Protein AF-A0A256FCZ7-F1 (afdb_monomer_lite)

Foldseek 3Di:
DLVVVVVVFQPPPDDPCLVVDPAQLSQLLCCLQVVDPQDFDPVCCVQQVLLVVPADDDPDAWTWHQLQQAPQWDDDPPDDIDGPPRDIHTGHSLLSQLLNLLCCQQPVVDDPVSLCVSDDDPCSLNSNSSNLSSVSSSLRSVCVVVVDDSPCSCVSSVVSSVVSSVD

InterPro domains:
  IPR011009 Protein kinase-like domain superfamily [SSF56112] (5-86)

Radius of gyration: 15.52 Å; chains: 1; bounding box: 35×34×40 Å

Sequence (167 aa):
MADAFHVALRNVERPAFMARRSDPWAVADRMAWGEEEAIYADELAPLVAPLIERLMPVEADGQVIHGDFGGNVLFEDGLPPAVIDFSPDWRPAAFAKAVVVVDALAWHEADESLIDYVGSDENSGQLLLRAELRRLLELDQHQRQSGRGFSDQLKPHERVVAHLVSR

Structure (mmCIF, N/CA/C/O backbone):
data_AF-A0A256FCZ7-F1
#
_entry.id   AF-A0A256FCZ7-F1
#
loop_
_atom_site.group_PDB
_atom_site.id
_atom_site.type_symbol
_atom_site.label_atom_id
_atom_site.label_alt_id
_atom_site.label_comp_id
_atom_site.label_asym_id
_atom_site.label_entity_id
_atom_site.label_seq_id
_atom_site.pdbx_PDB_ins_code
_atom_site.Cartn_x
_atom_site.Cartn_y
_atom_site.Cartn_z
_atom_site.occupancy
_atom_site.B_iso_or_equiv
_atom_site.auth_seq_id
_atom_site.auth_comp_id
_atom_site.auth_asym_id
_atom_site.auth_atom_id
_atom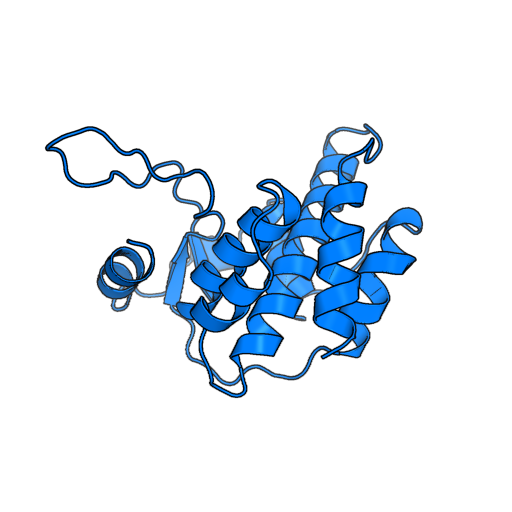_site.pdbx_PDB_model_num
ATOM 1 N N . MET A 1 1 ? -5.733 7.194 13.924 1.00 85.94 1 MET A N 1
ATOM 2 C CA . MET A 1 1 ? -6.992 6.857 13.219 1.00 85.94 1 MET A CA 1
ATOM 3 C C . MET A 1 1 ? -6.886 5.521 12.495 1.00 85.94 1 MET A C 1
ATOM 5 O O . MET A 1 1 ? -7.689 4.650 12.800 1.00 85.94 1 MET A O 1
ATOM 9 N N . ALA A 1 2 ? -5.890 5.328 11.617 1.00 90.31 2 ALA A N 1
ATOM 10 C CA . ALA A 1 2 ? -5.680 4.063 10.901 1.00 90.31 2 ALA A CA 1
ATOM 11 C C . ALA A 1 2 ? -5.720 2.832 11.824 1.00 90.31 2 ALA A C 1
ATOM 13 O O . ALA A 1 2 ? -6.506 1.926 11.576 1.00 90.31 2 ALA A O 1
ATOM 14 N N . ASP A 1 3 ? -4.977 2.832 12.935 1.00 92.25 3 ASP A N 1
ATOM 15 C CA . ASP A 1 3 ? -4.998 1.700 13.876 1.00 92.25 3 ASP A CA 1
ATOM 16 C C . ASP A 1 3 ? -6.395 1.424 14.443 1.00 92.25 3 ASP A C 1
ATOM 18 O O . ASP A 1 3 ? -6.855 0.289 14.426 1.00 92.25 3 ASP A O 1
ATOM 22 N N . ALA A 1 4 ? -7.106 2.459 14.901 1.00 94.38 4 ALA A N 1
ATOM 23 C CA . ALA A 1 4 ? -8.440 2.303 15.479 1.00 94.38 4 ALA A CA 1
ATOM 24 C C . ALA A 1 4 ? -9.448 1.734 14.467 1.00 94.38 4 ALA A C 1
ATOM 26 O O . ALA A 1 4 ? -10.247 0.866 14.820 1.00 94.38 4 ALA A O 1
ATOM 27 N N . PHE A 1 5 ? -9.383 2.187 13.211 1.00 95.69 5 PHE A N 1
ATOM 28 C CA . PHE A 1 5 ? -10.229 1.686 12.130 1.00 95.69 5 PHE A CA 1
ATOM 29 C C . PHE A 1 5 ? -9.969 0.196 11.857 1.00 95.69 5 PHE A C 1
ATOM 31 O O . PHE A 1 5 ? -10.899 -0.607 11.872 1.00 95.69 5 PHE A O 1
ATOM 38 N N . HIS A 1 6 ? -8.705 -0.203 11.704 1.00 95.81 6 HIS A N 1
ATOM 39 C CA . HIS A 1 6 ? -8.340 -1.598 11.433 1.00 95.81 6 HIS A CA 1
ATOM 40 C C . HIS A 1 6 ? -8.599 -2.520 12.633 1.00 95.81 6 HIS A C 1
ATOM 42 O O . HIS A 1 6 ? -9.133 -3.615 12.482 1.00 95.81 6 HIS A O 1
ATOM 48 N N . VAL A 1 7 ? -8.372 -2.046 13.861 1.00 96.75 7 VAL A N 1
ATOM 49 C CA . VAL A 1 7 ? -8.753 -2.771 15.084 1.00 96.75 7 VAL A CA 1
ATOM 50 C C . VAL A 1 7 ? -10.255 -3.068 15.125 1.00 96.75 7 VAL A C 1
ATOM 52 O O . VAL A 1 7 ? -10.637 -4.127 15.631 1.00 96.75 7 VAL A O 1
ATOM 55 N N . ALA A 1 8 ? -11.105 -2.179 14.601 1.00 96.56 8 ALA A N 1
ATOM 56 C CA . ALA A 1 8 ? -12.546 -2.410 14.510 1.00 96.56 8 ALA A CA 1
ATOM 57 C C . ALA A 1 8 ? -12.916 -3.460 13.442 1.00 96.56 8 ALA A C 1
ATOM 59 O O . ALA A 1 8 ? -13.921 -4.153 13.593 1.00 96.56 8 ALA A O 1
ATOM 60 N N . LEU A 1 9 ? -12.086 -3.623 12.407 1.00 96.44 9 LEU A N 1
ATOM 61 C CA . LEU A 1 9 ? -12.281 -4.585 11.318 1.00 96.44 9 LEU A CA 1
ATOM 62 C C . LEU A 1 9 ? -11.648 -5.961 11.568 1.00 96.44 9 LEU A C 1
ATOM 64 O O . LEU A 1 9 ? -11.960 -6.902 10.846 1.00 96.44 9 LEU A O 1
ATOM 68 N N . ARG A 1 10 ? -10.813 -6.121 12.603 1.00 96.56 10 ARG A N 1
ATOM 69 C CA . ARG A 1 10 ? -10.013 -7.342 12.841 1.00 96.56 10 ARG A CA 1
ATOM 70 C C . ARG A 1 10 ? -10.791 -8.666 12.890 1.00 96.56 10 ARG A C 1
ATOM 72 O O . ARG A 1 10 ? -10.208 -9.716 12.666 1.00 96.56 10 ARG A O 1
ATOM 79 N N . ASN A 1 11 ? -12.081 -8.620 13.229 1.00 96.69 11 ASN A N 1
ATOM 80 C CA . ASN A 1 11 ? -12.945 -9.802 13.345 1.00 96.69 11 ASN A CA 1
ATOM 81 C C . ASN A 1 11 ? -13.846 -10.009 12.115 1.00 96.69 11 ASN A C 1
ATOM 83 O O . ASN A 1 11 ? -14.713 -10.879 12.130 1.00 96.69 11 ASN A O 1
ATOM 87 N N . VAL A 1 12 ? -13.699 -9.184 11.078 1.00 96.69 12 VAL A N 1
ATOM 88 C CA . VAL A 1 12 ? -14.427 -9.345 9.821 1.00 96.69 12 VAL A CA 1
ATOM 89 C C . VAL A 1 12 ? -13.740 -10.441 9.013 1.00 96.69 12 VAL A C 1
ATOM 91 O O . VAL A 1 12 ? -12.576 -10.313 8.636 1.00 96.69 12 VAL A O 1
ATOM 94 N N . GLU A 1 13 ? -14.465 -11.525 8.744 1.00 96.25 13 GLU A N 1
ATOM 95 C CA . GLU A 1 13 ? -13.989 -12.592 7.862 1.00 96.25 13 GLU A CA 1
ATOM 96 C C . GLU A 1 13 ? -13.718 -12.062 6.451 1.00 96.25 13 GLU A C 1
ATOM 98 O O . GLU A 1 13 ? -14.410 -11.153 5.989 1.00 96.25 13 GLU A O 1
ATOM 103 N N . ARG A 1 14 ? -12.754 -12.665 5.739 1.00 95.88 14 ARG A N 1
ATOM 104 C CA . ARG A 1 14 ? -12.413 -12.285 4.360 1.00 95.88 14 ARG A CA 1
ATOM 105 C C . ARG A 1 14 ? -13.647 -12.375 3.455 1.00 95.88 14 ARG A C 1
ATOM 107 O O . ARG A 1 14 ? -14.081 -13.486 3.139 1.00 95.88 14 ARG A O 1
ATOM 114 N N . PRO A 1 15 ? -14.187 -11.249 2.956 1.00 93.81 15 PRO A N 1
ATOM 115 C CA . PRO A 1 15 ? -15.349 -11.292 2.083 1.00 93.81 15 PRO A CA 1
ATOM 116 C C . PRO A 1 15 ? -15.037 -12.002 0.762 1.00 93.81 15 PRO A C 1
ATOM 118 O O . PRO A 1 15 ? -14.051 -11.698 0.089 1.00 93.81 15 PRO A O 1
ATOM 121 N N . ALA A 1 16 ? -15.920 -12.909 0.336 1.00 93.62 16 ALA A N 1
ATOM 122 C CA . ALA A 1 16 ? -15.700 -13.748 -0.846 1.00 93.62 16 ALA A CA 1
ATOM 123 C C . ALA A 1 16 ? -15.507 -12.962 -2.159 1.00 93.62 16 ALA A C 1
ATOM 125 O O . ALA A 1 16 ? -14.889 -13.470 -3.096 1.00 93.62 16 ALA A O 1
ATOM 126 N N . PHE A 1 17 ? -16.026 -11.731 -2.249 1.00 92.44 17 PHE A N 1
ATOM 127 C CA . PHE A 1 17 ? -15.859 -10.892 -3.437 1.00 92.44 17 PHE A CA 1
ATOM 128 C C . PHE A 1 17 ? -14.410 -10.422 -3.631 1.00 92.44 17 PHE A C 1
ATOM 130 O O . PHE A 1 17 ? -14.007 -10.210 -4.770 1.00 92.44 17 PHE A O 1
ATOM 137 N N . MET A 1 18 ? -13.614 -10.301 -2.559 1.00 91.81 18 MET A N 1
ATOM 138 C CA . MET A 1 18 ? -12.233 -9.808 -2.642 1.00 91.81 18 MET A CA 1
ATOM 139 C C . MET A 1 18 ? -11.362 -10.693 -3.529 1.00 91.81 18 MET A C 1
ATOM 141 O O . MET A 1 18 ? -10.581 -10.191 -4.326 1.00 91.81 18 MET A O 1
ATOM 145 N N . ALA A 1 19 ? -11.542 -12.014 -3.444 1.00 87.81 19 ALA A N 1
ATOM 146 C CA . ALA A 1 19 ? -10.809 -12.973 -4.268 1.00 87.81 19 ALA A CA 1
ATOM 147 C C . ALA A 1 19 ? -11.163 -12.892 -5.767 1.00 87.81 19 ALA A C 1
ATOM 149 O O . ALA A 1 19 ? -10.493 -13.509 -6.586 1.00 87.81 19 ALA A O 1
ATOM 150 N N . ARG A 1 20 ? -12.231 -12.170 -6.131 1.00 90.94 20 ARG A N 1
ATOM 151 C CA . ARG A 1 20 ? -12.725 -12.032 -7.510 1.00 90.94 20 ARG A CA 1
ATOM 152 C C . ARG A 1 20 ? -12.463 -10.646 -8.097 1.00 90.94 20 ARG A C 1
ATOM 154 O O . ARG A 1 20 ? -12.833 -10.408 -9.243 1.00 90.94 20 ARG A O 1
ATOM 161 N N . ARG A 1 21 ? -11.887 -9.724 -7.319 1.00 93.94 21 ARG A N 1
ATOM 162 C CA . ARG A 1 21 ? -11.595 -8.363 -7.771 1.00 93.94 21 ARG A CA 1
ATOM 163 C C . ARG A 1 21 ? -10.518 -8.389 -8.853 1.00 93.94 21 ARG A C 1
ATOM 165 O O . ARG A 1 21 ? -9.438 -8.943 -8.657 1.00 93.94 21 ARG A O 1
ATOM 172 N N . SER A 1 22 ? -10.819 -7.762 -9.981 1.00 92.75 22 SER A N 1
ATOM 173 C CA . SER A 1 22 ? -9.917 -7.616 -11.129 1.00 92.75 22 SER A CA 1
ATOM 174 C C . SER A 1 22 ? -9.752 -6.152 -11.544 1.00 92.75 22 SER A C 1
ATOM 176 O O . SER A 1 22 ? -9.361 -5.870 -12.673 1.00 92.75 22 SER A O 1
ATOM 178 N N . ASP A 1 23 ? -10.131 -5.221 -10.667 1.00 92.19 23 ASP A N 1
ATOM 179 C CA . ASP A 1 23 ? -9.869 -3.796 -10.843 1.00 92.19 23 ASP A CA 1
ATOM 180 C C . ASP A 1 23 ? -8.355 -3.492 -10.748 1.00 92.19 23 ASP A C 1
ATOM 182 O O . ASP A 1 23 ? -7.618 -4.289 -10.161 1.00 92.19 23 ASP A O 1
ATOM 186 N N . PRO A 1 24 ? -7.883 -2.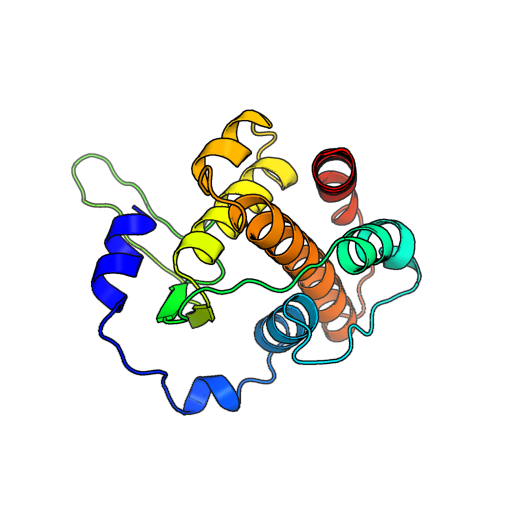361 -11.314 1.00 92.12 24 PRO A N 1
ATOM 187 C CA . PRO A 1 24 ? -6.478 -1.935 -11.286 1.00 92.12 24 PRO A CA 1
ATOM 188 C C . PRO A 1 24 ? -5.787 -2.076 -9.935 1.00 92.12 24 PRO A C 1
ATOM 190 O O . PRO A 1 24 ? -4.682 -2.607 -9.864 1.00 92.12 24 PRO A O 1
ATOM 193 N N . TRP A 1 25 ? -6.457 -1.641 -8.868 1.00 92.56 25 TRP A N 1
ATOM 194 C CA . TRP A 1 25 ? -5.918 -1.665 -7.514 1.00 92.56 25 TRP A CA 1
ATOM 195 C C . TRP A 1 25 ? -5.736 -3.095 -7.013 1.00 92.56 25 TRP A C 1
ATOM 197 O O . TRP A 1 25 ? -4.681 -3.436 -6.490 1.00 92.56 25 TRP A O 1
ATOM 207 N N . ALA A 1 26 ? -6.723 -3.966 -7.242 1.00 94.75 26 ALA A N 1
ATOM 208 C CA . ALA A 1 26 ? -6.614 -5.376 -6.876 1.00 94.75 26 ALA A CA 1
ATOM 209 C C . ALA A 1 26 ? -5.508 -6.112 -7.651 1.00 94.75 26 ALA A C 1
ATOM 211 O O . ALA A 1 26 ? -4.870 -7.006 -7.099 1.00 94.75 26 ALA A O 1
ATOM 212 N N . VAL A 1 27 ? -5.280 -5.761 -8.921 1.00 95.56 27 VAL A N 1
ATOM 213 C CA . VAL A 1 27 ? -4.181 -6.320 -9.728 1.00 95.56 27 VAL A CA 1
ATOM 214 C C . VAL A 1 27 ? -2.827 -5.847 -9.192 1.00 95.56 27 VAL A C 1
ATOM 216 O O . VAL A 1 27 ? -1.965 -6.675 -8.903 1.00 95.56 27 VAL A O 1
ATOM 219 N N . ALA A 1 28 ? -2.659 -4.538 -8.992 1.00 96.75 28 ALA A N 1
ATOM 220 C CA . ALA A 1 28 ? -1.427 -3.958 -8.462 1.00 96.75 28 ALA A CA 1
ATOM 221 C C . ALA A 1 28 ? -1.086 -4.486 -7.058 1.00 96.75 28 ALA A C 1
ATOM 223 O O . ALA A 1 28 ? 0.071 -4.795 -6.780 1.00 96.75 28 ALA A O 1
ATOM 224 N N . ASP A 1 29 ? -2.089 -4.650 -6.190 1.00 96.88 29 ASP A N 1
ATOM 225 C CA . ASP A 1 29 ? -1.925 -5.255 -4.867 1.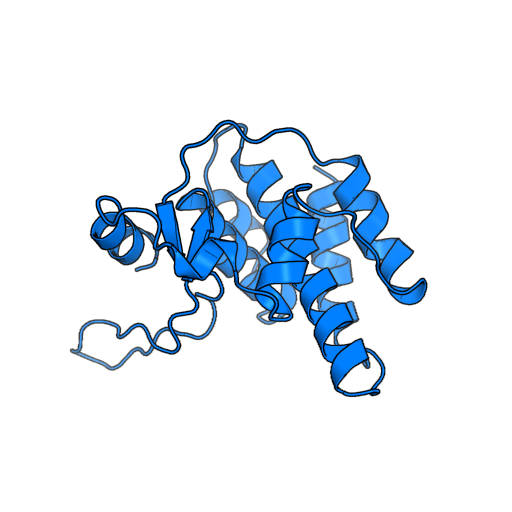00 96.88 29 ASP A CA 1
ATOM 226 C C . ASP A 1 29 ? -1.416 -6.701 -4.966 1.00 96.88 29 ASP A C 1
ATOM 228 O O . ASP A 1 29 ? -0.412 -7.039 -4.342 1.00 96.88 29 ASP A O 1
ATOM 232 N N . ARG A 1 30 ? -2.023 -7.553 -5.801 1.00 96.69 30 ARG A N 1
ATOM 233 C CA . ARG A 1 30 ? -1.540 -8.935 -5.975 1.00 96.69 30 ARG A CA 1
ATOM 234 C C . ARG A 1 30 ? -0.122 -9.007 -6.531 1.00 96.69 30 ARG A C 1
ATOM 236 O O . ARG A 1 30 ? 0.665 -9.825 -6.058 1.00 96.69 30 ARG A O 1
ATOM 243 N N . MET A 1 31 ? 0.214 -8.147 -7.490 1.00 97.56 31 MET A N 1
ATOM 244 C CA . MET A 1 31 ? 1.570 -8.049 -8.036 1.00 97.56 31 MET A CA 1
ATOM 245 C C . MET A 1 31 ? 2.582 -7.633 -6.958 1.00 97.56 31 MET A C 1
ATOM 247 O O . MET A 1 31 ? 3.624 -8.269 -6.816 1.00 97.56 31 MET A O 1
ATOM 251 N N . ALA A 1 32 ? 2.260 -6.623 -6.142 1.00 97.88 32 ALA A N 1
ATOM 252 C CA . ALA A 1 32 ? 3.133 -6.168 -5.059 1.00 97.88 32 ALA A CA 1
ATOM 253 C C . ALA A 1 32 ? 3.351 -7.233 -3.971 1.00 97.88 32 ALA A C 1
ATOM 255 O O . ALA A 1 32 ? 4.392 -7.255 -3.314 1.00 97.88 32 ALA A O 1
ATOM 256 N N . TRP A 1 33 ? 2.386 -8.135 -3.789 1.00 97.44 33 TRP A N 1
ATOM 257 C CA . TRP A 1 33 ? 2.465 -9.244 -2.839 1.00 97.44 33 TRP A CA 1
ATOM 258 C C . TRP A 1 33 ? 3.013 -10.549 -3.433 1.00 97.44 33 TRP A C 1
ATOM 260 O O . TRP A 1 33 ? 3.160 -11.525 -2.700 1.00 97.44 33 TRP A O 1
ATOM 270 N N . GLY A 1 34 ? 3.357 -10.572 -4.725 1.00 95.94 34 GLY A N 1
ATOM 271 C CA . GLY A 1 34 ? 3.858 -11.768 -5.411 1.00 95.94 34 GLY A CA 1
ATOM 272 C C . GLY A 1 34 ? 2.800 -12.860 -5.613 1.00 95.94 34 GLY A C 1
ATOM 273 O O . GLY A 1 34 ? 3.141 -14.011 -5.872 1.00 95.94 34 GLY A O 1
ATOM 274 N N . GLU A 1 35 ? 1.516 -12.516 -5.484 1.00 95.25 35 GLU A N 1
ATOM 275 C CA . GLU A 1 35 ? 0.380 -13.403 -5.771 1.00 95.25 35 GLU A CA 1
ATOM 276 C C . GLU A 1 35 ? 0.084 -13.471 -7.283 1.00 95.25 35 GLU A C 1
ATOM 278 O O . GLU A 1 35 ? -0.570 -14.402 -7.754 1.00 95.25 35 GLU A O 1
ATOM 283 N N . GLU A 1 36 ? 0.573 -12.488 -8.040 1.00 95.62 36 GLU A N 1
ATOM 284 C CA . GLU A 1 36 ? 0.488 -12.375 -9.497 1.00 95.62 36 GLU A CA 1
ATOM 285 C C . GLU A 1 36 ? 1.839 -11.875 -10.043 1.00 95.62 36 GLU A C 1
ATOM 287 O O . GLU A 1 36 ? 2.569 -11.169 -9.347 1.00 95.62 36 GLU A O 1
ATOM 292 N N . GLU A 1 37 ? 2.201 -12.249 -11.274 1.00 96.00 37 GLU A N 1
ATOM 293 C CA . GLU A 1 37 ? 3.435 -11.766 -11.909 1.00 96.00 37 GLU A CA 1
ATOM 294 C C . GLU A 1 37 ? 3.353 -10.252 -12.155 1.00 96.00 37 GLU A C 1
ATOM 296 O O . GLU A 1 37 ? 2.390 -9.764 -12.746 1.00 96.00 37 GLU A O 1
ATOM 301 N N . ALA A 1 38 ? 4.370 -9.501 -11.722 1.00 95.88 38 ALA A N 1
ATOM 302 C CA . ALA A 1 38 ? 4.427 -8.057 -11.924 1.00 95.88 38 ALA A CA 1
ATOM 303 C C . ALA A 1 38 ? 4.786 -7.723 -13.381 1.00 95.88 38 ALA A C 1
ATOM 305 O O . ALA A 1 38 ? 5.954 -7.741 -13.765 1.00 95.88 38 ALA A O 1
ATOM 306 N N . ILE A 1 39 ? 3.776 -7.389 -14.188 1.00 94.62 39 ILE A N 1
ATOM 307 C CA . ILE A 1 39 ? 3.942 -6.965 -15.584 1.00 94.62 39 ILE A CA 1
ATOM 308 C C . ILE A 1 39 ? 3.719 -5.454 -15.676 1.00 94.62 39 ILE A C 1
ATOM 310 O O . ILE A 1 39 ? 2.579 -4.995 -15.615 1.00 94.62 39 ILE A O 1
ATOM 314 N N . TYR A 1 40 ? 4.782 -4.687 -15.909 1.00 95.69 40 TYR A N 1
ATOM 315 C CA . TYR A 1 40 ? 4.786 -3.216 -15.934 1.00 95.69 40 TYR A CA 1
ATOM 316 C C . TYR A 1 40 ? 5.480 -2.665 -17.189 1.00 95.69 40 TYR A C 1
ATOM 318 O O . TYR A 1 40 ? 6.230 -3.378 -17.855 1.00 95.69 40 TYR A O 1
ATOM 326 N N . ALA A 1 41 ? 5.208 -1.405 -17.539 1.00 94.50 41 ALA A N 1
ATOM 327 C CA . ALA A 1 41 ? 5.874 -0.725 -18.647 1.00 94.50 41 ALA A CA 1
ATOM 328 C C . ALA A 1 41 ? 7.387 -0.564 -18.403 1.00 94.50 41 ALA A C 1
ATOM 330 O O . ALA A 1 41 ? 7.815 -0.307 -17.278 1.00 94.50 41 ALA A O 1
ATOM 331 N N . ASP A 1 42 ? 8.192 -0.615 -19.470 1.00 93.81 42 ASP A N 1
ATOM 332 C CA . ASP A 1 42 ? 9.657 -0.459 -19.396 1.00 93.81 42 ASP A CA 1
ATOM 333 C C . ASP A 1 42 ? 10.087 0.841 -18.692 1.00 93.81 42 ASP A C 1
ATOM 335 O O . ASP A 1 42 ? 11.108 0.876 -18.008 1.00 93.81 42 ASP A O 1
ATOM 339 N N . GLU A 1 43 ? 9.284 1.903 -18.812 1.00 93.25 43 GLU A N 1
ATOM 340 C CA . GLU A 1 43 ? 9.516 3.200 -18.163 1.00 93.25 43 GLU A CA 1
ATOM 341 C C . GLU A 1 43 ? 9.527 3.111 -16.625 1.00 93.25 43 GLU A C 1
ATOM 343 O O . GLU A 1 43 ? 10.219 3.888 -15.973 1.00 93.25 43 GLU A O 1
ATOM 348 N N . LEU A 1 44 ? 8.829 2.131 -16.036 1.00 95.62 44 LEU A N 1
ATOM 349 C CA . LEU A 1 44 ? 8.810 1.898 -14.586 1.00 95.62 44 LEU A CA 1
ATOM 350 C C . LEU A 1 44 ? 9.964 1.030 -14.098 1.00 95.62 44 LEU A C 1
ATOM 352 O O . LEU A 1 44 ? 10.220 0.998 -12.894 1.00 95.62 44 LEU A O 1
ATOM 356 N N . ALA A 1 45 ? 10.657 0.323 -14.993 1.00 96.50 45 ALA A N 1
ATOM 357 C CA . ALA A 1 45 ? 11.686 -0.638 -14.610 1.00 96.50 45 ALA A CA 1
ATOM 358 C C . ALA A 1 45 ? 12.757 -0.063 -13.659 1.00 96.50 45 ALA A C 1
ATOM 360 O O . ALA A 1 45 ? 13.090 -0.759 -12.697 1.00 96.50 45 ALA A O 1
ATOM 361 N N . PRO A 1 46 ? 13.244 1.187 -13.826 1.00 96.75 46 PRO A N 1
ATOM 362 C CA . PRO A 1 46 ? 14.215 1.777 -12.902 1.00 96.75 46 PRO A CA 1
ATOM 363 C C . PRO A 1 46 ? 13.710 1.947 -11.462 1.00 96.75 46 PRO A C 1
ATOM 365 O O . PRO A 1 46 ? 14.523 1.990 -10.544 1.00 96.75 46 PRO A O 1
ATOM 368 N N . LEU A 1 47 ? 12.393 2.050 -11.261 1.00 97.75 47 LEU A N 1
ATOM 369 C CA . LEU A 1 47 ? 11.771 2.225 -9.945 1.00 97.75 47 LEU A CA 1
ATOM 370 C C . LEU A 1 47 ? 11.270 0.898 -9.371 1.00 97.75 47 LEU A C 1
ATOM 372 O O . LEU A 1 47 ? 11.433 0.631 -8.186 1.00 97.75 47 LEU A O 1
ATOM 376 N N . VAL A 1 48 ? 10.689 0.047 -10.216 1.00 98.12 48 VAL A N 1
ATOM 377 C CA . VAL A 1 48 ? 10.040 -1.199 -9.797 1.00 98.12 48 VAL A CA 1
ATOM 378 C C . VAL A 1 48 ? 11.042 -2.328 -9.551 1.00 98.12 48 VAL A C 1
ATOM 380 O O . VAL A 1 48 ? 10.944 -3.012 -8.532 1.00 98.12 48 VAL A O 1
ATOM 383 N N . ALA A 1 49 ? 12.017 -2.531 -10.444 1.00 97.94 49 ALA A N 1
ATOM 384 C CA . ALA A 1 49 ? 12.932 -3.670 -10.335 1.00 97.94 49 ALA A CA 1
ATOM 385 C C . ALA A 1 49 ? 13.741 -3.673 -9.018 1.00 97.94 49 ALA A C 1
ATOM 387 O O . ALA A 1 49 ? 13.757 -4.710 -8.352 1.00 97.94 49 ALA A O 1
ATOM 388 N N . PRO A 1 50 ? 14.311 -2.538 -8.553 1.00 98.12 50 PRO A N 1
ATOM 389 C CA . PRO A 1 50 ? 15.041 -2.503 -7.283 1.00 98.12 50 PRO A CA 1
ATOM 390 C C . PRO A 1 50 ? 14.183 -2.841 -6.055 1.00 98.12 50 PRO A C 1
ATOM 392 O O . PRO A 1 50 ? 14.700 -3.373 -5.072 1.00 98.12 50 PRO A O 1
ATOM 395 N N . LEU A 1 51 ? 12.880 -2.534 -6.090 1.00 98.31 51 LEU A N 1
ATOM 396 C CA . LEU A 1 51 ? 11.951 -2.897 -5.017 1.00 98.31 51 LEU A CA 1
ATOM 397 C C . LEU A 1 51 ? 11.697 -4.405 -5.015 1.00 98.31 51 LEU A C 1
ATOM 399 O O . LEU A 1 51 ? 11.813 -5.032 -3.964 1.00 98.31 51 LEU A O 1
ATOM 403 N N . ILE A 1 52 ? 11.401 -4.982 -6.188 1.00 97.81 52 ILE A N 1
ATOM 404 C CA . ILE A 1 52 ? 11.144 -6.422 -6.356 1.00 97.81 52 ILE A CA 1
ATOM 405 C C . ILE A 1 52 ? 12.347 -7.249 -5.892 1.00 97.81 52 ILE A C 1
ATOM 407 O O . ILE A 1 52 ? 12.173 -8.210 -5.147 1.00 97.81 52 ILE A O 1
ATOM 411 N N . GLU A 1 53 ? 13.566 -6.850 -6.265 1.00 97.19 53 GLU A N 1
ATOM 412 C CA . GLU A 1 53 ? 14.811 -7.531 -5.873 1.00 97.19 53 GLU A CA 1
ATOM 413 C C . GLU A 1 53 ? 15.031 -7.589 -4.351 1.00 97.19 53 GLU A C 1
ATOM 415 O O . GLU A 1 53 ? 15.777 -8.440 -3.864 1.00 97.19 53 GLU A O 1
ATOM 420 N N . ARG A 1 54 ? 14.381 -6.701 -3.589 1.00 96.88 54 ARG A N 1
ATOM 421 C CA . ARG A 1 54 ? 14.491 -6.594 -2.126 1.00 96.88 54 ARG A CA 1
ATOM 422 C C . ARG A 1 54 ? 13.318 -7.216 -1.372 1.00 96.88 54 ARG A C 1
ATOM 424 O O . ARG A 1 54 ? 13.336 -7.236 -0.135 1.00 96.88 54 ARG A O 1
ATOM 431 N N . LEU A 1 55 ? 12.294 -7.699 -2.075 1.00 96.69 55 LEU A N 1
ATOM 432 C CA . LEU A 1 55 ? 11.146 -8.316 -1.426 1.00 96.69 55 LEU A CA 1
ATOM 433 C C . LEU A 1 55 ? 11.543 -9.641 -0.772 1.00 96.69 55 LEU A C 1
ATOM 435 O O . LEU A 1 55 ? 12.057 -10.558 -1.405 1.00 96.69 55 LEU A O 1
ATOM 439 N N . MET A 1 56 ? 11.218 -9.744 0.509 1.00 95.88 56 MET A N 1
ATOM 440 C CA . MET A 1 56 ? 11.294 -10.952 1.323 1.00 95.88 56 MET A CA 1
ATOM 441 C C . MET A 1 56 ? 9.886 -11.313 1.810 1.00 95.88 56 MET A C 1
ATOM 443 O O . MET A 1 56 ? 9.044 -10.414 1.900 1.00 95.88 56 MET A O 1
ATOM 447 N N . PRO A 1 57 ? 9.590 -12.588 2.123 1.00 94.50 57 PRO A N 1
ATOM 448 C CA . PRO A 1 57 ? 8.299 -12.980 2.691 1.00 94.50 57 PRO A CA 1
ATOM 449 C C . PRO A 1 57 ? 7.933 -12.158 3.935 1.00 94.50 57 PRO A C 1
ATOM 451 O O . PRO A 1 57 ? 8.806 -11.792 4.718 1.00 94.50 57 PRO A O 1
ATOM 454 N N . VAL A 1 58 ? 6.640 -11.874 4.102 1.00 95.06 58 VAL A N 1
ATOM 455 C CA . VAL A 1 58 ? 6.087 -11.208 5.289 1.00 95.06 58 VAL A CA 1
ATOM 456 C C . VAL A 1 58 ? 5.206 -12.212 6.011 1.00 95.06 58 VAL A C 1
ATOM 458 O O . VAL A 1 58 ? 4.132 -12.559 5.523 1.00 95.06 58 VAL A O 1
ATOM 461 N N . GLU A 1 59 ? 5.656 -12.659 7.177 1.00 88.44 59 GLU A N 1
ATOM 462 C CA . GLU A 1 59 ? 4.898 -13.566 8.038 1.00 88.44 59 GLU A CA 1
ATOM 463 C C . GLU A 1 59 ? 4.005 -12.735 8.969 1.00 88.44 59 GLU A C 1
ATOM 465 O O . GLU A 1 59 ? 4.414 -12.323 10.056 1.00 88.44 59 GLU A O 1
ATOM 470 N N . ALA A 1 60 ? 2.794 -12.416 8.510 1.00 90.62 60 ALA A N 1
ATOM 471 C CA . ALA A 1 60 ? 1.792 -11.714 9.307 1.00 90.62 60 ALA A CA 1
ATOM 472 C C . ALA A 1 60 ? 0.367 -12.056 8.855 1.00 90.62 60 ALA A C 1
ATOM 474 O O . ALA A 1 60 ? 0.092 -12.194 7.661 1.00 90.62 60 ALA A O 1
ATOM 475 N N . ASP A 1 61 ? -0.556 -12.135 9.814 1.00 92.75 61 ASP A N 1
ATOM 476 C CA . ASP A 1 61 ? -1.956 -12.441 9.530 1.00 92.75 61 ASP A CA 1
ATOM 477 C C . ASP A 1 61 ? -2.637 -11.310 8.748 1.00 92.75 61 ASP A C 1
ATOM 479 O O . ASP A 1 61 ? -2.571 -10.129 9.107 1.00 92.75 61 ASP A O 1
ATOM 483 N N . GLY A 1 62 ? -3.341 -11.688 7.681 1.00 95.19 62 GLY A N 1
ATOM 484 C CA . GLY A 1 62 ? -4.183 -10.776 6.915 1.00 95.19 62 GLY A CA 1
ATOM 485 C C . GLY A 1 62 ? -5.518 -10.491 7.607 1.00 95.19 62 GLY A C 1
ATOM 486 O O . GLY A 1 62 ? -6.093 -11.360 8.258 1.00 95.19 62 GLY A O 1
ATOM 487 N N . GLN A 1 63 ? -6.035 -9.278 7.420 1.00 97.31 63 GLN A N 1
ATOM 488 C CA . GLN A 1 63 ? -7.400 -8.884 7.778 1.00 97.31 63 GLN A CA 1
ATOM 489 C C . GLN A 1 63 ? -7.969 -7.938 6.716 1.00 97.31 63 GLN A C 1
ATOM 491 O O . GLN A 1 63 ? -7.255 -7.526 5.799 1.00 97.31 63 GLN A O 1
ATOM 496 N N . VAL A 1 64 ? -9.242 -7.558 6.849 1.00 97.50 64 VAL A N 1
ATOM 497 C CA . VAL A 1 64 ? -9.797 -6.464 6.044 1.00 97.50 64 VAL A CA 1
ATOM 498 C C . VAL A 1 64 ? -9.105 -5.159 6.428 1.00 97.50 64 VAL A C 1
ATOM 500 O O . VAL A 1 64 ? -9.170 -4.730 7.581 1.00 97.50 64 VAL A O 1
ATOM 503 N N . ILE A 1 65 ? -8.492 -4.510 5.444 1.00 96.94 65 ILE A N 1
ATOM 504 C CA . ILE A 1 65 ? -7.917 -3.174 5.583 1.00 96.94 65 ILE A CA 1
ATOM 505 C C . ILE A 1 65 ? -8.526 -2.198 4.590 1.00 96.94 65 ILE A C 1
ATOM 507 O O . ILE A 1 65 ? -9.099 -2.613 3.589 1.00 96.94 65 ILE A O 1
ATOM 511 N N . HIS A 1 66 ? -8.373 -0.902 4.838 1.00 96.31 66 HIS A N 1
ATOM 512 C CA . HIS A 1 66 ? -8.556 0.096 3.795 1.00 96.31 66 HIS A CA 1
ATOM 513 C C . HIS A 1 66 ? -7.218 0.330 3.092 1.00 96.31 66 HIS A C 1
ATOM 515 O O . HIS A 1 66 ? -6.284 0.887 3.667 1.00 96.31 66 HIS A O 1
ATOM 521 N N . GLY A 1 67 ? -7.146 -0.107 1.840 1.00 94.06 67 GLY A N 1
ATOM 522 C CA . GLY A 1 67 ? -5.953 -0.061 1.012 1.00 94.06 67 GLY A CA 1
ATOM 523 C C . GLY A 1 67 ? -5.544 1.329 0.541 1.00 94.06 67 GLY A C 1
ATOM 524 O O . GLY A 1 67 ? -4.440 1.449 0.049 1.00 94.06 67 GLY A O 1
ATOM 525 N N . ASP A 1 68 ? -6.357 2.369 0.704 1.00 93.69 68 ASP A N 1
ATOM 526 C CA . ASP A 1 68 ? -6.075 3.724 0.208 1.00 93.69 68 ASP A CA 1
ATOM 527 C C . ASP A 1 68 ? -6.394 4.743 1.303 1.00 93.69 68 ASP A C 1
ATOM 529 O O . ASP A 1 68 ? -7.252 5.599 1.171 1.00 93.69 68 ASP A O 1
ATOM 533 N N . PHE A 1 69 ? -5.800 4.562 2.480 1.00 91.19 69 PHE A N 1
ATOM 534 C CA . PHE A 1 69 ? -6.180 5.345 3.656 1.00 91.19 69 PHE A CA 1
ATOM 535 C C . PHE A 1 69 ? -5.694 6.806 3.589 1.00 91.19 69 PHE A C 1
ATOM 537 O O . PHE A 1 69 ? -6.272 7.680 4.239 1.00 91.19 69 PHE A O 1
ATOM 544 N N . GLY A 1 70 ? -4.620 7.077 2.835 1.00 88.31 70 GLY A N 1
ATOM 545 C CA . GLY A 1 70 ? -4.095 8.424 2.611 1.00 88.31 70 GLY A CA 1
ATOM 546 C C . GLY A 1 70 ? -5.118 9.299 1.883 1.00 88.31 70 GLY A C 1
ATOM 547 O O . GLY A 1 70 ? -5.749 8.861 0.933 1.00 88.31 70 GLY A O 1
ATOM 548 N N . GLY A 1 71 ? -5.350 10.524 2.363 1.00 88.94 71 GLY A N 1
ATOM 549 C CA . GLY A 1 71 ? -6.329 11.446 1.763 1.00 88.94 71 GLY A CA 1
ATOM 550 C C . GLY A 1 71 ? -7.810 11.101 1.994 1.00 88.94 71 GLY A C 1
ATOM 551 O O . GLY A 1 71 ? -8.649 11.988 1.881 1.00 88.94 71 GLY A O 1
ATOM 552 N N . ASN A 1 72 ? -8.138 9.876 2.417 1.00 95.81 72 ASN A N 1
ATOM 553 C CA . ASN A 1 72 ? -9.517 9.398 2.604 1.00 95.81 72 ASN A CA 1
ATOM 554 C C . ASN A 1 72 ? -10.013 9.476 4.059 1.00 95.81 72 ASN A C 1
ATOM 556 O O . ASN A 1 72 ? -10.835 8.677 4.522 1.00 95.81 72 ASN A O 1
ATOM 560 N N . VAL A 1 73 ? -9.527 10.480 4.794 1.00 95.00 73 VAL A N 1
ATOM 561 C CA . VAL A 1 73 ? -9.995 10.811 6.144 1.00 95.00 73 VAL A CA 1
ATOM 562 C C . VAL A 1 73 ? -10.363 12.286 6.210 1.00 95.00 73 VAL A C 1
ATOM 564 O O . VAL A 1 73 ? -9.524 13.158 5.993 1.00 95.00 73 VAL A O 1
ATOM 567 N N . LEU A 1 74 ? -11.619 12.559 6.552 1.00 95.31 74 LEU A N 1
ATOM 568 C CA . LEU A 1 74 ? -12.129 13.907 6.763 1.00 95.31 74 LEU A CA 1
ATOM 569 C C . LEU A 1 74 ? -11.977 14.305 8.230 1.00 95.31 74 LEU A C 1
ATOM 571 O O . LEU A 1 74 ? -12.306 13.532 9.136 1.00 95.31 74 LEU A O 1
ATOM 575 N N . PHE A 1 75 ? -11.517 15.534 8.443 1.00 95.06 75 PHE A N 1
ATOM 576 C CA . PHE A 1 75 ? -11.364 16.156 9.752 1.00 95.06 75 PHE A CA 1
ATOM 577 C C . PHE A 1 75 ? -12.208 17.429 9.802 1.00 95.06 75 PHE A C 1
ATOM 579 O O . PHE A 1 75 ? -12.199 18.208 8.854 1.00 95.06 75 PHE A O 1
ATOM 586 N N . GLU A 1 76 ? -12.922 17.622 10.906 1.00 96.50 76 GLU A N 1
ATOM 587 C CA . GLU A 1 76 ? -13.711 18.818 11.197 1.00 96.50 76 GLU A CA 1
ATOM 588 C C . GLU A 1 76 ? -13.615 19.100 12.698 1.00 96.50 76 GLU A C 1
ATOM 590 O O . GLU A 1 76 ? -13.613 18.167 13.512 1.00 96.50 76 GLU A O 1
ATOM 595 N N . ASP A 1 77 ? -13.526 20.374 13.071 1.00 96.38 77 ASP A N 1
ATOM 596 C CA . ASP A 1 77 ? -13.296 20.756 14.459 1.00 96.38 77 ASP A CA 1
ATOM 597 C C . ASP A 1 77 ? -14.465 20.312 15.351 1.00 96.38 77 ASP A C 1
ATOM 599 O O . ASP A 1 77 ? -15.638 20.586 15.101 1.00 96.38 77 ASP A O 1
ATOM 603 N N . GLY A 1 78 ? -14.140 19.601 16.433 1.00 96.25 78 GLY A N 1
ATOM 604 C CA . GLY A 1 78 ? -15.134 19.097 17.384 1.00 96.25 78 GLY A CA 1
ATOM 605 C C . GLY A 1 78 ? -15.912 17.855 16.929 1.00 96.25 78 GLY A C 1
ATOM 606 O O . GLY A 1 78 ? -16.764 17.388 17.686 1.00 96.25 78 GLY A O 1
ATOM 607 N N . LEU A 1 79 ? -15.613 17.283 15.756 1.00 96.38 79 LEU A N 1
ATOM 608 C CA . LEU A 1 79 ? -16.188 16.020 15.284 1.00 96.38 79 LEU A CA 1
ATOM 609 C C . LEU A 1 79 ? -15.143 14.889 15.265 1.00 96.38 79 LEU A C 1
ATOM 611 O O . LEU A 1 79 ? -13.951 15.138 15.074 1.00 96.38 79 LEU A O 1
ATOM 615 N N . PRO A 1 80 ? -15.552 13.619 15.464 1.00 93.75 80 PRO A N 1
ATOM 616 C CA . PRO A 1 80 ? -14.658 12.492 15.226 1.00 93.75 80 PRO A CA 1
ATOM 617 C C . PRO A 1 80 ? -14.288 12.405 13.730 1.00 93.75 80 PRO A C 1
ATOM 619 O O . PRO A 1 80 ? -15.144 12.689 12.889 1.00 93.75 80 PRO A O 1
ATOM 622 N N . PRO A 1 81 ? -13.063 11.968 13.375 1.00 94.62 81 PRO A N 1
ATOM 623 C CA . PRO A 1 81 ? -12.670 11.802 11.977 1.00 94.62 81 PRO A CA 1
ATOM 624 C C . PRO A 1 81 ? -13.580 10.816 11.237 1.00 94.62 81 PRO A C 1
ATOM 626 O O . PRO A 1 81 ? -13.935 9.768 11.785 1.00 94.62 81 PRO A O 1
ATOM 629 N N . ALA A 1 82 ? -13.902 11.116 9.979 1.00 95.12 82 ALA A N 1
ATOM 630 C CA . ALA A 1 82 ? -14.703 10.244 9.123 1.00 95.12 82 ALA A CA 1
ATOM 631 C C . ALA A 1 82 ? -13.829 9.590 8.049 1.00 95.12 82 ALA A C 1
ATOM 633 O O . ALA A 1 82 ? -13.122 10.280 7.321 1.00 95.12 82 ALA A O 1
ATOM 634 N N . VAL A 1 83 ? -13.888 8.261 7.945 1.00 96.12 83 VAL A N 1
ATOM 635 C CA . VAL A 1 83 ? -13.247 7.509 6.854 1.00 96.12 83 VAL A CA 1
ATOM 636 C C . VAL A 1 83 ? -14.215 7.448 5.679 1.00 96.12 83 VAL A C 1
ATOM 638 O O . VAL A 1 83 ? -15.374 7.068 5.864 1.00 96.12 83 VAL A O 1
ATOM 641 N N . ILE A 1 84 ? -13.743 7.824 4.496 1.00 97.00 84 ILE A N 1
ATOM 642 C CA . ILE A 1 84 ? -14.510 7.817 3.243 1.00 97.00 84 ILE A CA 1
ATOM 643 C C . ILE A 1 84 ? -13.864 6.869 2.228 1.00 97.00 84 ILE A C 1
ATOM 645 O O . ILE A 1 84 ? -12.825 6.292 2.519 1.00 97.00 84 ILE A O 1
ATOM 649 N N . ASP A 1 85 ? -14.519 6.657 1.083 1.00 95.38 85 ASP A N 1
ATOM 650 C CA . ASP A 1 85 ? -13.976 5.932 -0.080 1.00 95.38 85 ASP A CA 1
ATOM 651 C C . ASP A 1 85 ? -13.284 4.599 0.252 1.00 95.38 85 ASP A C 1
ATOM 653 O O . ASP A 1 85 ? -12.236 4.224 -0.279 1.00 95.38 85 ASP A O 1
ATOM 657 N N . PHE A 1 86 ? -13.935 3.844 1.144 1.00 94.00 86 PHE A N 1
ATOM 658 C CA . PHE A 1 86 ? -13.418 2.589 1.665 1.00 94.00 86 PHE A CA 1
ATOM 659 C C . PHE A 1 86 ? -13.098 1.596 0.541 1.00 94.00 86 PHE A C 1
ATOM 661 O O . PHE A 1 86 ? -13.990 1.050 -0.110 1.00 94.00 86 PHE A O 1
ATOM 668 N N . SER A 1 87 ? -11.802 1.338 0.375 1.00 93.12 87 SER A N 1
ATOM 669 C CA . SER A 1 87 ? -11.223 0.463 -0.647 1.00 93.12 87 SER A CA 1
ATOM 670 C C . SER A 1 87 ? -10.645 -0.780 0.032 1.00 93.12 87 SER A C 1
ATOM 672 O O . SER A 1 87 ? -9.554 -0.692 0.599 1.00 93.12 87 SER A O 1
ATOM 674 N N . PRO A 1 88 ? -11.388 -1.902 0.096 1.00 94.19 88 PRO A N 1
ATOM 675 C CA . PRO A 1 88 ? -11.090 -2.965 1.044 1.00 94.19 88 PRO A CA 1
ATOM 676 C C . PRO A 1 88 ? -10.130 -4.024 0.479 1.00 94.19 88 PRO A C 1
ATOM 678 O O . PRO A 1 88 ? -10.493 -4.740 -0.456 1.00 94.19 88 PRO A O 1
ATOM 681 N N . ASP A 1 89 ? -8.969 -4.203 1.109 1.00 95.31 89 ASP A N 1
ATOM 682 C CA . ASP A 1 89 ? -7.979 -5.238 0.763 1.00 95.31 89 ASP A CA 1
ATOM 683 C C . ASP A 1 89 ? -7.826 -6.274 1.889 1.00 95.31 89 ASP A C 1
ATOM 685 O O . ASP A 1 89 ? -8.288 -6.061 3.012 1.00 95.31 89 ASP A O 1
ATOM 689 N N . TRP A 1 90 ? -7.186 -7.412 1.593 1.00 96.50 90 TRP A N 1
ATOM 690 C CA . TRP A 1 90 ? -6.899 -8.464 2.576 1.00 96.50 90 TRP A CA 1
ATOM 691 C C . TRP A 1 90 ? -5.401 -8.562 2.854 1.00 96.50 90 TRP A C 1
ATOM 693 O O . TRP A 1 90 ? -4.698 -9.327 2.192 1.00 96.50 90 TRP A O 1
ATOM 703 N N . ARG A 1 91 ? -4.911 -7.780 3.821 1.00 97.00 91 ARG A N 1
ATOM 704 C CA . ARG A 1 91 ? -3.478 -7.622 4.132 1.00 97.00 91 ARG A CA 1
ATOM 705 C C . ARG A 1 91 ? -3.258 -7.422 5.638 1.00 97.00 91 ARG A C 1
ATOM 707 O O . ARG A 1 91 ? -4.230 -7.187 6.360 1.00 97.00 91 ARG A O 1
ATOM 714 N N . PRO A 1 92 ? -2.020 -7.524 6.152 1.00 96.38 92 PRO A N 1
ATOM 715 C CA . PRO A 1 92 ? -1.735 -7.167 7.539 1.00 96.38 92 PRO A CA 1
ATOM 716 C C . PRO A 1 92 ? -2.155 -5.723 7.830 1.00 96.38 92 PRO A C 1
ATOM 718 O O . PRO A 1 92 ? -1.930 -4.841 7.004 1.00 96.38 92 PRO A O 1
ATOM 721 N N . ALA A 1 93 ? -2.718 -5.443 9.010 1.00 95.50 93 ALA A N 1
ATOM 722 C CA . ALA A 1 93 ? -3.180 -4.089 9.360 1.00 95.50 93 ALA A CA 1
ATOM 723 C C . ALA A 1 93 ? -2.079 -3.024 9.227 1.00 95.50 93 ALA A C 1
ATOM 725 O O . ALA A 1 93 ? -2.335 -1.902 8.791 1.00 95.50 93 ALA A O 1
ATOM 726 N N . ALA A 1 94 ? -0.837 -3.389 9.558 1.00 95.31 94 ALA A N 1
ATOM 727 C CA . ALA A 1 94 ? 0.316 -2.505 9.432 1.00 95.31 94 ALA A CA 1
ATOM 728 C C . ALA A 1 94 ? 0.604 -2.091 7.975 1.00 95.31 94 ALA A C 1
ATOM 730 O O . ALA A 1 94 ? 1.180 -1.027 7.758 1.00 95.31 94 ALA A O 1
ATOM 731 N N . PHE A 1 95 ? 0.147 -2.857 6.978 1.00 97.00 95 PHE A N 1
ATOM 732 C CA . PHE A 1 95 ? 0.273 -2.479 5.571 1.00 97.00 95 PHE A CA 1
ATOM 733 C C . PHE A 1 95 ? -0.473 -1.177 5.262 1.00 97.00 95 PHE A C 1
ATOM 735 O O . PHE A 1 95 ? 0.072 -0.313 4.588 1.00 97.00 95 PHE A O 1
ATOM 742 N N . ALA A 1 96 ? -1.663 -0.965 5.835 1.00 96.06 96 ALA A N 1
ATOM 743 C CA . ALA A 1 96 ? -2.399 0.286 5.648 1.00 96.06 96 ALA A CA 1
ATOM 744 C C . ALA A 1 96 ? -1.628 1.508 6.180 1.00 96.06 96 ALA A C 1
ATOM 746 O O . ALA A 1 96 ? -1.731 2.596 5.620 1.00 96.06 96 ALA A O 1
ATOM 747 N N . LYS A 1 97 ? -0.812 1.339 7.232 1.00 95.25 97 LYS A N 1
ATOM 748 C CA . LYS A 1 97 ? 0.093 2.400 7.699 1.00 95.25 97 LYS A CA 1
ATOM 749 C C . LYS A 1 97 ? 1.227 2.652 6.713 1.00 95.25 97 LYS A C 1
ATOM 751 O O . LYS A 1 97 ? 1.544 3.807 6.460 1.00 95.25 97 LYS A O 1
ATOM 756 N N . ALA A 1 98 ? 1.810 1.592 6.154 1.00 96.88 98 ALA A N 1
ATOM 757 C CA . ALA A 1 98 ? 2.851 1.718 5.138 1.00 96.88 98 ALA A CA 1
ATOM 758 C C . ALA A 1 98 ? 2.355 2.498 3.912 1.00 96.88 98 ALA A C 1
ATOM 760 O O . ALA A 1 98 ? 3.077 3.360 3.428 1.00 96.88 98 ALA A O 1
ATOM 761 N N . VAL A 1 99 ? 1.105 2.278 3.490 1.00 96.19 99 VAL A N 1
ATOM 762 C CA . VAL A 1 99 ? 0.453 3.067 2.432 1.00 96.19 99 VAL A CA 1
ATOM 763 C C . VAL A 1 99 ? 0.389 4.549 2.797 1.00 96.19 99 VAL A C 1
ATOM 765 O O . VAL A 1 99 ? 0.857 5.379 2.029 1.00 96.19 99 VAL A O 1
ATOM 768 N N . VAL A 1 100 ? -0.117 4.888 3.990 1.00 95.75 100 VAL A N 1
ATOM 769 C CA . VAL A 1 100 ? -0.193 6.290 4.447 1.00 95.75 100 VAL A CA 1
ATOM 770 C C . VAL A 1 100 ? 1.182 6.955 4.456 1.00 95.75 100 VAL A C 1
ATOM 772 O O . VAL A 1 100 ? 1.309 8.107 4.050 1.00 95.75 100 VAL A O 1
ATOM 775 N N . VAL A 1 101 ? 2.210 6.245 4.929 1.00 96.25 101 VAL A N 1
ATOM 776 C CA . VAL A 1 101 ? 3.580 6.767 4.969 1.00 96.25 101 VAL A CA 1
ATOM 777 C C . VAL A 1 101 ? 4.118 6.982 3.559 1.00 96.25 101 VAL A C 1
ATOM 779 O O . VAL A 1 101 ? 4.616 8.064 3.274 1.00 96.25 101 VAL A O 1
ATOM 782 N N . VAL A 1 102 ? 3.981 6.000 2.668 1.00 96.38 102 VAL A N 1
ATOM 783 C CA . VAL A 1 102 ? 4.407 6.118 1.267 1.00 96.38 102 VAL A CA 1
ATOM 784 C C . VAL A 1 102 ? 3.724 7.297 0.577 1.00 96.38 102 VAL A C 1
ATOM 786 O O . VAL A 1 102 ? 4.410 8.112 -0.034 1.00 96.38 102 VAL A O 1
ATOM 789 N N . ASP A 1 103 ? 2.412 7.460 0.741 1.00 95.00 103 ASP A N 1
ATOM 790 C CA . ASP A 1 103 ? 1.675 8.582 0.150 1.00 95.00 103 ASP A CA 1
ATOM 791 C C . ASP A 1 103 ? 2.146 9.932 0.711 1.00 95.00 103 ASP A C 1
ATOM 793 O O . ASP A 1 103 ? 2.279 10.910 -0.027 1.00 95.00 103 ASP A O 1
ATOM 797 N N . ALA A 1 104 ? 2.447 9.994 2.012 1.00 95.12 104 ALA A N 1
ATOM 798 C CA . ALA A 1 104 ? 2.984 11.193 2.645 1.00 95.12 104 ALA A CA 1
ATOM 799 C C . ALA A 1 104 ? 4.379 11.560 2.108 1.00 95.12 104 ALA A C 1
ATOM 801 O O . ALA A 1 104 ? 4.644 12.730 1.820 1.00 95.12 104 ALA A O 1
ATOM 802 N N . LEU A 1 105 ? 5.258 10.570 1.937 1.00 94.88 105 LEU A N 1
ATOM 803 C CA . LEU A 1 105 ? 6.598 10.773 1.387 1.00 94.88 105 LEU A CA 1
ATOM 804 C C . LEU A 1 105 ? 6.552 11.118 -0.104 1.00 94.88 105 LEU A C 1
ATOM 806 O O . LEU A 1 105 ? 7.286 11.995 -0.552 1.00 94.88 105 LEU A O 1
ATOM 810 N N . ALA A 1 106 ? 5.688 10.467 -0.881 1.00 93.19 106 ALA A N 1
ATOM 811 C CA . ALA A 1 106 ? 5.549 10.739 -2.302 1.00 93.19 106 ALA A CA 1
ATOM 812 C C . ALA A 1 106 ? 4.922 12.123 -2.510 1.00 93.19 106 ALA A C 1
ATOM 814 O O . ALA A 1 106 ? 5.582 13.029 -3.014 1.00 93.19 106 ALA A O 1
ATOM 815 N N . TRP A 1 107 ? 3.691 12.348 -2.057 1.00 91.50 107 TRP A N 1
ATOM 816 C CA . TRP A 1 107 ? 2.886 13.494 -2.495 1.00 91.50 107 TRP A CA 1
ATOM 817 C C . TRP A 1 107 ? 2.813 14.667 -1.521 1.00 91.50 107 TRP A C 1
ATOM 819 O O . TRP A 1 107 ? 2.363 15.742 -1.916 1.00 91.50 107 TRP A O 1
ATOM 829 N N . HIS A 1 108 ? 3.265 14.500 -0.278 1.00 89.50 108 HIS A N 1
ATOM 830 C CA . HIS A 1 108 ? 3.159 15.544 0.748 1.00 89.50 108 HIS A CA 1
ATOM 831 C C . HIS A 1 108 ? 4.506 16.047 1.270 1.00 89.50 108 HIS A C 1
ATOM 833 O O . HIS A 1 108 ? 4.531 16.793 2.245 1.00 89.50 108 HIS A O 1
ATOM 839 N N . GLU A 1 109 ? 5.612 15.665 0.617 1.00 86.25 109 GLU A N 1
ATOM 840 C CA . GLU A 1 109 ? 6.973 16.089 0.987 1.00 86.25 109 GLU A CA 1
ATOM 841 C C . GLU A 1 109 ? 7.288 15.861 2.471 1.00 86.25 109 GLU A C 1
ATOM 843 O O . GLU A 1 109 ? 8.039 16.616 3.088 1.00 86.25 109 GLU A O 1
ATOM 848 N N . ALA A 1 110 ? 6.688 14.819 3.048 1.00 92.06 110 ALA A N 1
ATOM 849 C CA . ALA A 1 110 ? 6.900 14.486 4.438 1.00 92.06 110 ALA A CA 1
ATOM 850 C C . ALA A 1 110 ? 8.329 13.986 4.681 1.00 92.06 110 ALA A C 1
ATOM 852 O O . ALA A 1 110 ? 9.006 13.484 3.782 1.00 92.06 110 ALA A O 1
ATOM 853 N N . ASP A 1 111 ? 8.770 14.123 5.927 1.00 91.94 111 ASP A N 1
ATOM 854 C CA . ASP A 1 111 ? 10.092 13.693 6.364 1.00 91.94 111 ASP A CA 1
ATOM 855 C C . ASP A 1 111 ? 10.186 12.160 6.464 1.00 91.94 111 ASP A C 1
ATOM 8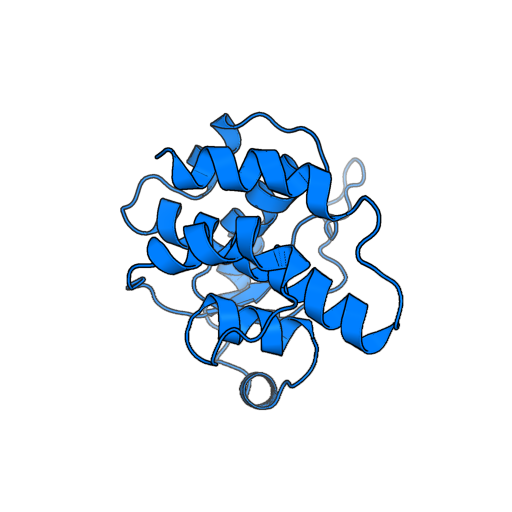57 O O . ASP A 1 111 ? 9.242 11.483 6.882 1.00 91.94 111 ASP A O 1
ATOM 861 N N . GLU A 1 112 ? 11.352 11.611 6.115 1.00 89.19 112 GLU A N 1
ATOM 862 C CA . GLU A 1 112 ? 11.626 10.168 6.095 1.00 89.19 112 GLU A CA 1
ATOM 863 C C . GLU A 1 112 ? 11.477 9.506 7.476 1.00 89.19 112 GLU A C 1
ATOM 865 O O . GLU A 1 112 ? 11.225 8.302 7.557 1.00 89.19 112 GLU A O 1
ATOM 870 N N . SER A 1 113 ? 11.536 10.279 8.569 1.00 90.50 113 SER A N 1
ATOM 871 C CA . SER A 1 113 ? 11.226 9.799 9.924 1.00 90.50 113 SER A CA 1
ATOM 872 C C . SER A 1 113 ? 9.814 9.218 10.064 1.00 90.50 113 SER A C 1
ATOM 874 O O . SER A 1 113 ? 9.557 8.464 11.004 1.00 90.50 113 SER A O 1
ATOM 876 N N . LEU A 1 114 ? 8.896 9.490 9.124 1.00 92.56 114 LEU A N 1
ATOM 877 C CA . LEU A 1 114 ? 7.579 8.851 9.106 1.00 92.56 114 LEU A CA 1
ATOM 878 C C . LEU A 1 114 ? 7.635 7.327 8.915 1.00 92.56 114 LEU A C 1
ATOM 880 O O . LEU A 1 114 ? 6.700 6.632 9.315 1.00 92.56 114 LEU A O 1
ATOM 884 N N . ILE A 1 115 ? 8.721 6.785 8.361 1.00 91.75 115 ILE A N 1
ATOM 885 C CA . ILE A 1 115 ? 8.903 5.336 8.182 1.00 91.75 115 ILE A CA 1
ATOM 886 C C . ILE A 1 115 ? 8.818 4.578 9.508 1.00 91.75 115 ILE A C 1
ATOM 888 O O . ILE A 1 115 ? 8.219 3.501 9.563 1.00 91.75 115 ILE A O 1
ATOM 892 N N . ASP A 1 116 ? 9.305 5.175 10.594 1.00 89.62 116 ASP A N 1
ATOM 893 C CA . ASP A 1 116 ? 9.315 4.537 11.911 1.00 89.62 116 ASP A CA 1
ATOM 894 C C . ASP A 1 116 ? 7.891 4.364 12.496 1.00 89.62 116 ASP A C 1
ATOM 896 O O . ASP A 1 116 ? 7.688 3.591 13.434 1.00 89.62 116 ASP A O 1
ATOM 900 N N . TYR A 1 117 ? 6.868 5.017 11.921 1.00 90.31 117 TYR A N 1
ATOM 901 C CA . TYR A 1 117 ? 5.464 4.880 12.342 1.00 90.31 117 TYR A CA 1
ATOM 902 C C . TYR A 1 117 ? 4.785 3.605 11.817 1.00 90.31 117 TYR A C 1
ATOM 904 O O . TYR A 1 117 ? 3.756 3.173 12.361 1.00 90.31 117 TYR A O 1
ATOM 912 N N . VAL A 1 118 ? 5.335 2.968 10.777 1.00 92.19 118 VAL A N 1
ATOM 913 C CA . VAL A 1 118 ? 4.827 1.669 10.302 1.00 92.19 118 VAL A CA 1
ATOM 914 C C . VAL A 1 118 ? 5.054 0.603 11.370 1.00 92.19 118 VAL A C 1
ATOM 916 O O . VAL A 1 118 ? 4.141 -0.169 11.678 1.00 92.19 118 VAL A O 1
ATOM 919 N N . GLY A 1 119 ? 6.219 0.639 12.006 1.00 87.44 119 GLY A N 1
ATOM 920 C CA . GLY A 1 119 ? 6.623 -0.259 13.072 1.00 87.44 119 GLY A CA 1
ATOM 921 C C . GLY A 1 119 ? 8.142 -0.368 13.142 1.00 87.44 119 GLY A C 1
ATOM 922 O O . GLY A 1 119 ? 8.865 0.180 12.313 1.00 87.44 119 GLY A O 1
ATOM 923 N N . SER A 1 120 ? 8.619 -1.088 14.153 1.00 83.06 120 SER A N 1
ATOM 924 C CA . SER A 1 120 ? 10.043 -1.358 14.370 1.00 83.06 120 SER A CA 1
ATOM 925 C C . SER A 1 120 ? 10.389 -2.843 14.226 1.00 83.06 120 SER A C 1
ATOM 927 O O . SER A 1 120 ? 11.458 -3.265 14.662 1.00 83.06 120 SER A O 1
ATOM 929 N N . ASP A 1 121 ? 9.457 -3.651 13.717 1.00 85.88 121 ASP A N 1
ATOM 930 C CA . ASP A 1 121 ? 9.669 -5.081 13.500 1.00 85.88 121 ASP A CA 1
ATOM 931 C C . ASP A 1 121 ? 10.322 -5.357 12.137 1.00 85.88 121 ASP A C 1
ATOM 933 O O . ASP A 1 121 ? 10.439 -4.482 11.277 1.00 85.88 121 ASP A O 1
ATOM 937 N N . GLU A 1 122 ? 10.747 -6.604 11.941 1.00 82.31 122 GLU A N 1
ATOM 938 C CA . GLU A 1 122 ? 11.398 -7.061 10.708 1.00 82.31 122 GLU A CA 1
ATOM 939 C C . GLU A 1 122 ? 10.508 -6.941 9.459 1.00 82.31 122 GLU A C 1
ATOM 941 O O . GLU A 1 122 ? 11.014 -6.794 8.345 1.00 82.31 122 GLU A O 1
ATOM 946 N N . ASN A 1 123 ? 9.184 -6.925 9.636 1.00 92.62 123 ASN A N 1
ATOM 947 C CA . ASN A 1 123 ? 8.223 -6.809 8.545 1.00 92.62 123 ASN A CA 1
ATOM 948 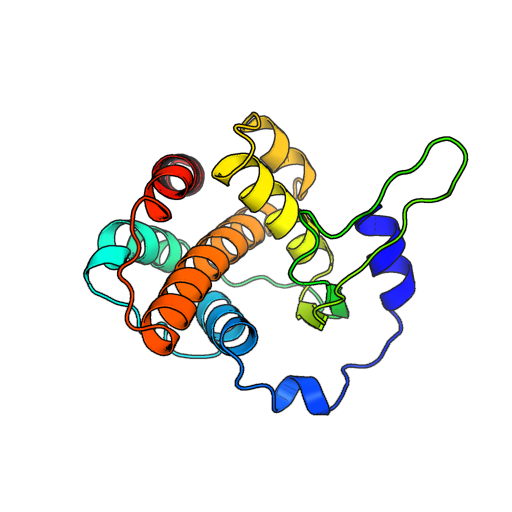C C . ASN A 1 123 ? 8.018 -5.355 8.097 1.00 92.62 123 ASN A C 1
ATOM 950 O O . ASN A 1 123 ? 7.605 -5.118 6.964 1.00 92.62 123 ASN A O 1
ATOM 954 N N . SER A 1 124 ? 8.312 -4.366 8.941 1.00 93.69 124 SER A N 1
ATOM 955 C CA . SER A 1 124 ? 7.975 -2.958 8.693 1.00 93.69 124 SER A CA 1
ATOM 956 C C . SER A 1 124 ? 8.611 -2.415 7.405 1.00 93.69 124 SER A C 1
ATOM 958 O O . SER A 1 124 ? 7.926 -1.796 6.588 1.00 93.69 124 SER A O 1
ATOM 960 N N . GLY A 1 125 ? 9.885 -2.737 7.152 1.00 95.62 125 GLY A N 1
ATOM 961 C CA . GLY A 1 125 ? 10.553 -2.392 5.890 1.00 95.62 125 GLY A CA 1
ATOM 962 C C . GLY A 1 125 ? 9.932 -3.095 4.677 1.00 95.62 125 GLY A C 1
ATOM 963 O O . GLY A 1 125 ? 9.732 -2.486 3.629 1.00 95.62 125 GLY A O 1
ATOM 964 N N . GLN A 1 126 ? 9.540 -4.359 4.835 1.00 97.06 126 GLN A N 1
ATOM 965 C CA . GLN A 1 126 ? 8.898 -5.147 3.782 1.00 97.06 126 GLN A CA 1
ATOM 966 C C . GLN A 1 126 ? 7.486 -4.656 3.436 1.00 97.06 126 GLN A C 1
ATOM 968 O O . GLN A 1 126 ? 7.065 -4.765 2.282 1.00 97.06 126 GLN A O 1
ATOM 973 N N . LEU A 1 127 ? 6.762 -4.090 4.405 1.00 97.69 127 LEU A N 1
ATOM 974 C CA . LEU A 1 127 ? 5.464 -3.456 4.181 1.00 97.69 127 LEU A CA 1
ATOM 975 C C . LEU A 1 127 ? 5.604 -2.137 3.411 1.00 97.69 127 LEU A C 1
ATOM 977 O O . LEU A 1 127 ? 4.788 -1.868 2.534 1.00 97.69 127 LEU A O 1
ATOM 981 N N . LEU A 1 128 ? 6.649 -1.350 3.686 1.00 97.81 128 LEU A N 1
ATOM 982 C CA . LEU A 1 128 ? 6.953 -0.115 2.952 1.00 97.81 128 LEU A CA 1
ATOM 983 C C . LEU A 1 128 ? 7.350 -0.381 1.501 1.00 97.81 128 LEU A C 1
ATOM 985 O O . LEU A 1 128 ? 6.799 0.251 0.604 1.00 97.81 128 LEU A O 1
ATOM 989 N N . LEU A 1 129 ? 8.234 -1.357 1.262 1.00 98.00 129 LEU A N 1
ATOM 990 C CA . LEU A 1 129 ? 8.607 -1.774 -0.095 1.00 98.00 129 LEU A CA 1
ATOM 991 C C . LEU A 1 129 ? 7.375 -2.183 -0.910 1.00 98.00 129 LEU A C 1
ATOM 993 O O . LEU A 1 129 ? 7.224 -1.766 -2.054 1.00 98.00 129 LEU A O 1
ATOM 997 N N . ARG A 1 130 ? 6.466 -2.959 -0.307 1.00 98.38 130 ARG A N 1
ATOM 998 C CA . ARG A 1 130 ? 5.217 -3.382 -0.955 1.00 98.38 130 ARG A CA 1
ATOM 999 C C . ARG A 1 130 ? 4.250 -2.230 -1.191 1.00 98.38 130 ARG A C 1
ATOM 1001 O O . ARG A 1 130 ? 3.573 -2.231 -2.211 1.00 98.38 130 ARG A O 1
ATOM 1008 N N . ALA A 1 131 ? 4.165 -1.270 -0.272 1.00 97.88 131 ALA A N 1
ATOM 1009 C CA . ALA A 1 131 ? 3.275 -0.122 -0.415 1.00 97.88 131 ALA A CA 1
ATOM 1010 C C . ALA A 1 131 ? 3.731 0.784 -1.569 1.00 97.88 131 ALA A C 1
ATOM 1012 O O . ALA A 1 131 ? 2.914 1.149 -2.413 1.00 97.88 131 ALA A O 1
ATOM 1013 N N . GLU A 1 132 ? 5.036 1.055 -1.657 1.00 98.06 132 GLU A N 1
ATOM 1014 C CA . GLU A 1 132 ? 5.634 1.824 -2.754 1.00 98.06 132 GLU A CA 1
ATOM 1015 C C . GLU A 1 132 ? 5.514 1.089 -4.092 1.00 98.06 132 GLU A C 1
ATOM 1017 O O . GLU A 1 132 ? 5.050 1.655 -5.083 1.00 98.06 132 GLU A O 1
ATOM 1022 N N . LEU A 1 133 ? 5.837 -0.208 -4.111 1.00 98.44 133 LEU A N 1
ATOM 1023 C CA . LEU A 1 133 ? 5.685 -1.040 -5.302 1.00 98.44 133 LEU A CA 1
ATOM 1024 C C . LEU A 1 133 ? 4.235 -1.050 -5.798 1.00 98.44 133 LEU A C 1
ATOM 1026 O O . LEU A 1 133 ? 3.990 -0.867 -6.989 1.00 98.44 133 LEU A O 1
ATOM 1030 N N . ARG A 1 134 ? 3.266 -1.223 -4.892 1.00 97.94 134 ARG A N 1
ATOM 1031 C CA . ARG A 1 134 ? 1.845 -1.200 -5.246 1.00 97.94 134 ARG A CA 1
ATOM 1032 C C . ARG A 1 134 ? 1.460 0.137 -5.869 1.00 97.94 134 ARG A C 1
ATOM 1034 O O . ARG A 1 134 ? 0.775 0.133 -6.884 1.00 97.94 134 ARG A O 1
ATOM 1041 N N . ARG A 1 135 ? 1.925 1.264 -5.321 1.00 96.31 135 ARG A N 1
ATOM 1042 C CA . ARG A 1 135 ? 1.583 2.591 -5.847 1.00 96.31 135 ARG A CA 1
ATOM 1043 C C . ARG A 1 135 ? 2.124 2.807 -7.264 1.00 96.31 135 ARG A C 1
ATOM 1045 O O . ARG A 1 135 ? 1.385 3.265 -8.132 1.00 96.31 135 ARG A O 1
ATOM 1052 N N . LEU A 1 136 ? 3.362 2.391 -7.537 1.00 97.12 136 LEU A N 1
ATOM 1053 C CA . LEU A 1 136 ? 3.933 2.414 -8.891 1.00 97.12 136 LEU A CA 1
ATOM 1054 C C . LEU A 1 136 ? 3.131 1.542 -9.871 1.00 97.12 136 LEU A C 1
ATOM 1056 O O . LEU A 1 136 ? 2.835 1.962 -10.988 1.00 97.12 136 LEU A O 1
ATOM 1060 N N . LEU A 1 137 ? 2.732 0.342 -9.448 1.00 97.38 137 LEU A N 1
ATOM 1061 C CA . LEU A 1 137 ? 1.940 -0.568 -10.276 1.00 97.38 137 LEU A CA 1
ATOM 1062 C C . LEU A 1 137 ? 0.510 -0.054 -10.509 1.00 97.38 137 LEU A C 1
ATOM 1064 O O . LEU A 1 137 ? -0.028 -0.229 -11.598 1.00 97.38 137 LEU A O 1
ATOM 1068 N N . GLU A 1 138 ? -0.101 0.627 -9.539 1.00 95.00 138 GLU A N 1
ATOM 1069 C CA . GLU A 1 138 ? -1.392 1.304 -9.717 1.00 95.00 138 GLU A CA 1
ATOM 1070 C C . GLU A 1 138 ? -1.307 2.396 -10.791 1.00 95.00 138 GLU A C 1
ATOM 1072 O O . GLU A 1 138 ? -2.197 2.481 -11.642 1.00 95.00 138 GLU A O 1
ATOM 1077 N N . LEU A 1 139 ? -0.224 3.185 -10.808 1.00 93.94 139 LEU A N 1
ATOM 1078 C CA . LEU A 1 139 ? 0.018 4.175 -11.864 1.00 93.94 139 LEU A CA 1
ATOM 1079 C C . LEU A 1 139 ? 0.081 3.509 -13.248 1.00 93.94 139 LEU A C 1
ATOM 1081 O O . LEU A 1 139 ? -0.534 4.009 -14.190 1.00 93.94 139 LEU A O 1
ATOM 1085 N N . ASP A 1 140 ? 0.749 2.357 -13.375 1.00 94.75 140 ASP A N 1
ATOM 1086 C CA . ASP A 1 140 ? 0.808 1.576 -14.624 1.00 94.75 140 ASP A CA 1
ATOM 1087 C C . ASP A 1 140 ? -0.569 1.055 -15.048 1.00 94.75 140 ASP A C 1
ATOM 1089 O O . ASP A 1 140 ? -0.976 1.217 -16.201 1.00 94.75 140 ASP A O 1
ATOM 1093 N N . GLN A 1 141 ? -1.348 0.505 -14.117 1.00 93.38 141 GLN A N 1
ATOM 1094 C CA . GLN A 1 141 ? -2.694 0.030 -14.434 1.00 93.38 141 GLN A CA 1
ATOM 1095 C C . GLN A 1 141 ? -3.624 1.180 -14.861 1.00 93.38 141 GLN A C 1
ATOM 1097 O O . GLN A 1 141 ? -4.380 1.042 -15.829 1.00 93.38 141 GLN A O 1
ATOM 1102 N N . HIS A 1 142 ? -3.540 2.343 -14.210 1.00 89.88 142 HIS A N 1
ATOM 1103 C CA . HIS A 1 142 ? -4.283 3.540 -14.613 1.00 89.88 142 HIS A CA 1
ATOM 1104 C C . HIS A 1 142 ? -3.838 4.085 -15.975 1.00 89.88 142 HIS A C 1
ATOM 1106 O O . HIS A 1 142 ? -4.679 4.491 -16.790 1.00 89.88 142 HIS A O 1
ATOM 1112 N N . GLN A 1 143 ? -2.535 4.066 -16.258 1.00 89.19 143 GLN A N 1
ATOM 1113 C CA . GLN A 1 143 ? -1.982 4.437 -17.557 1.00 89.19 143 GLN A CA 1
ATOM 1114 C C . GLN A 1 143 ? -2.568 3.549 -18.664 1.00 89.19 143 GLN A C 1
ATOM 1116 O O . GLN A 1 143 ? -3.101 4.059 -19.652 1.00 89.19 143 GLN A O 1
ATOM 1121 N N . ARG A 1 144 ? -2.562 2.223 -18.475 1.00 89.38 144 ARG A N 1
ATOM 1122 C CA . ARG A 1 144 ? -3.106 1.256 -19.447 1.00 89.38 144 ARG A CA 1
ATOM 1123 C C . ARG A 1 144 ? -4.591 1.450 -19.720 1.00 89.38 144 ARG A C 1
ATOM 1125 O O . ARG A 1 144 ? -5.022 1.301 -20.861 1.00 89.38 144 ARG A O 1
ATOM 1132 N N . GLN A 1 145 ? -5.374 1.793 -18.699 1.00 86.69 145 GLN A N 1
ATOM 1133 C CA . GLN A 1 145 ? -6.805 2.053 -18.868 1.00 86.69 145 GLN A CA 1
ATOM 1134 C C . GLN A 1 145 ? -7.095 3.386 -19.562 1.00 86.69 145 GLN A C 1
ATOM 1136 O O . GLN A 1 145 ? -8.030 3.477 -20.357 1.00 86.69 145 GLN A O 1
ATOM 1141 N N . SER A 1 146 ? -6.322 4.429 -19.253 1.00 86.62 146 SER A N 1
ATOM 1142 C CA . SER A 1 146 ? -6.567 5.784 -19.761 1.00 86.62 146 SER A CA 1
ATOM 1143 C C . SER A 1 146 ? -5.894 6.075 -21.106 1.00 86.62 146 SER A C 1
ATOM 1145 O O . SER A 1 146 ? -6.295 7.016 -21.795 1.00 86.62 146 SER A O 1
ATOM 1147 N N . GLY A 1 147 ? -4.858 5.311 -21.469 1.00 83.00 147 GLY A N 1
ATOM 1148 C CA . GLY A 1 147 ? -3.998 5.552 -22.631 1.00 83.00 147 GLY A CA 1
ATOM 1149 C C . GLY A 1 147 ? -3.124 6.809 -22.517 1.00 83.00 147 GLY A C 1
ATOM 1150 O O . GLY A 1 147 ? -2.483 7.199 -23.492 1.00 83.00 147 GLY A O 1
ATOM 1151 N N . ARG A 1 148 ? -3.110 7.475 -21.356 1.00 78.31 148 ARG A N 1
ATOM 1152 C CA . ARG A 1 148 ? -2.287 8.664 -21.087 1.00 78.31 148 ARG A CA 1
ATOM 1153 C C . ARG A 1 148 ? -0.976 8.220 -20.457 1.00 78.31 148 ARG A C 1
ATOM 1155 O O . ARG A 1 148 ? -1.016 7.365 -19.591 1.00 78.31 148 ARG A O 1
ATOM 1162 N N . GLY A 1 149 ? 0.158 8.791 -20.865 1.00 78.62 149 GLY A N 1
ATOM 1163 C CA . GLY A 1 149 ? 1.457 8.501 -20.239 1.00 78.62 149 GLY A CA 1
ATOM 1164 C C . GLY A 1 149 ? 1.516 8.896 -18.757 1.00 78.62 149 GLY A C 1
ATOM 1165 O O . GLY A 1 149 ? 0.654 9.632 -18.279 1.00 78.62 149 GLY A O 1
ATOM 1166 N N . PHE A 1 150 ? 2.562 8.452 -18.056 1.00 78.75 150 PHE A N 1
ATOM 1167 C CA . PHE A 1 150 ? 2.750 8.691 -16.618 1.00 78.75 150 PHE A CA 1
ATOM 1168 C C . PHE A 1 150 ? 2.872 10.170 -16.223 1.00 78.75 150 PHE A C 1
ATOM 1170 O O . PHE A 1 150 ? 2.626 10.531 -15.075 1.00 78.75 150 PHE A O 1
ATOM 1177 N N . SER A 1 151 ? 3.210 11.056 -17.168 1.00 78.31 151 SER A N 1
ATOM 1178 C CA . SER A 1 151 ? 3.458 12.477 -16.889 1.00 78.31 151 SER A CA 1
ATOM 1179 C C . SER A 1 151 ? 4.491 12.644 -15.757 1.00 78.31 151 SER A C 1
ATOM 1181 O O . SER A 1 151 ? 5.423 11.855 -15.646 1.00 78.31 151 SER A O 1
ATOM 1183 N N . ASP A 1 152 ? 4.340 13.662 -14.913 1.00 84.62 152 ASP A N 1
ATOM 1184 C CA . ASP A 1 152 ? 5.219 13.925 -13.772 1.00 84.62 152 ASP A CA 1
ATOM 1185 C C . ASP A 1 152 ? 4.886 13.065 -12.535 1.00 84.62 152 ASP A C 1
ATOM 1187 O O . ASP A 1 152 ? 5.430 13.309 -11.461 1.00 84.62 152 ASP A O 1
ATOM 1191 N N . GLN A 1 153 ? 4.009 12.056 -12.658 1.00 86.62 153 GLN A N 1
ATOM 1192 C CA . GLN A 1 153 ? 3.533 11.258 -11.520 1.00 86.62 153 GLN A CA 1
ATOM 1193 C C . GLN A 1 153 ? 4.602 10.334 -10.929 1.00 86.62 153 GLN A C 1
ATOM 1195 O O . GLN A 1 153 ? 4.477 9.969 -9.768 1.00 86.62 153 GLN A O 1
ATOM 1200 N N . LEU A 1 154 ? 5.651 9.978 -11.683 1.00 92.25 154 LEU A N 1
ATOM 1201 C CA . LEU A 1 154 ? 6.742 9.120 -11.192 1.00 92.25 154 LEU A CA 1
ATOM 1202 C C . LEU A 1 154 ? 7.778 9.884 -10.358 1.00 92.25 154 LEU A C 1
ATOM 1204 O O . LEU A 1 154 ? 8.385 9.311 -9.459 1.00 92.25 154 LEU A O 1
ATOM 1208 N N . LYS A 1 155 ? 7.959 11.188 -10.606 1.00 92.12 155 LYS A N 1
ATOM 1209 C CA . LYS A 1 155 ? 8.987 12.007 -9.936 1.00 92.12 155 LYS A CA 1
ATOM 1210 C C . LYS A 1 155 ? 8.929 11.950 -8.405 1.00 92.12 155 LYS A C 1
ATOM 1212 O O . LYS A 1 155 ? 9.983 11.825 -7.785 1.00 92.12 155 LYS A O 1
ATOM 1217 N N . PRO A 1 156 ? 7.751 12.026 -7.757 1.00 92.50 156 PRO A N 1
ATOM 1218 C CA . PRO A 1 156 ? 7.695 11.988 -6.303 1.00 92.50 156 PRO A CA 1
ATOM 1219 C C . PRO A 1 156 ? 8.091 10.623 -5.718 1.00 92.50 156 PRO A C 1
ATOM 1221 O O . PRO A 1 156 ? 8.523 10.569 -4.569 1.00 92.50 156 PRO A O 1
ATOM 1224 N N . HIS A 1 157 ? 8.006 9.550 -6.509 1.00 95.38 157 HIS A N 1
ATOM 1225 C CA . HIS A 1 157 ? 8.387 8.190 -6.121 1.00 95.38 157 HIS A CA 1
ATOM 1226 C C . HIS A 1 157 ? 9.896 7.940 -6.221 1.00 95.38 157 HIS A C 1
ATOM 1228 O O . HIS A 1 157 ? 10.434 7.154 -5.448 1.00 95.38 157 HIS A O 1
ATOM 1234 N N . GLU A 1 158 ? 10.620 8.657 -7.088 1.00 95.00 158 GLU A N 1
ATOM 1235 C CA . GLU A 1 158 ? 12.077 8.499 -7.246 1.00 95.00 158 GLU A CA 1
ATOM 1236 C C . GLU A 1 158 ? 12.827 8.619 -5.908 1.00 95.00 158 GLU A C 1
ATOM 1238 O O . GLU A 1 158 ? 13.674 7.781 -5.591 1.00 95.00 158 GLU A O 1
ATOM 1243 N N . ARG A 1 159 ? 12.477 9.619 -5.081 1.00 92.88 159 ARG A N 1
ATOM 1244 C CA . ARG A 1 159 ? 13.081 9.791 -3.747 1.00 92.88 159 ARG A CA 1
ATOM 1245 C C . AR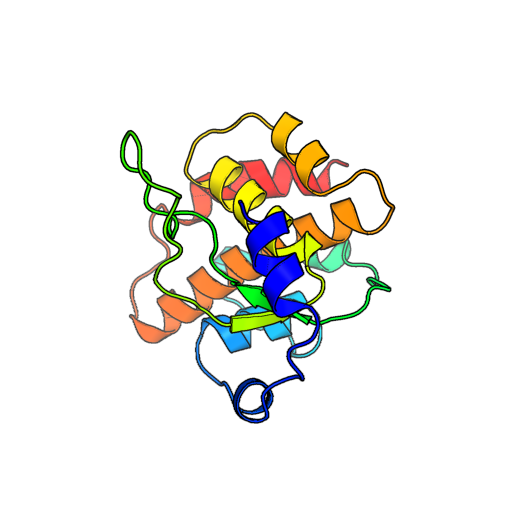G A 1 159 ? 12.692 8.679 -2.773 1.00 92.88 159 ARG A C 1
ATOM 1247 O O . ARG A 1 159 ? 13.529 8.251 -1.984 1.00 92.88 159 ARG A O 1
ATOM 1254 N N . VAL A 1 160 ? 11.444 8.210 -2.835 1.00 95.56 160 VAL A N 1
ATOM 1255 C CA . VAL A 1 160 ? 10.913 7.191 -1.920 1.00 95.56 160 VAL A CA 1
ATOM 1256 C C . VAL A 1 160 ? 11.599 5.864 -2.201 1.00 95.56 160 VAL A C 1
ATOM 1258 O O . VAL A 1 160 ? 12.146 5.253 -1.286 1.00 95.56 160 VAL A O 1
ATOM 1261 N N . VAL A 1 161 ? 11.668 5.471 -3.476 1.00 97.06 161 VAL A N 1
ATOM 1262 C CA . VAL A 1 161 ? 12.407 4.285 -3.913 1.00 97.06 161 VAL A CA 1
ATOM 1263 C C . VAL A 1 161 ? 13.865 4.388 -3.493 1.00 97.06 161 VAL A C 1
ATOM 1265 O O . VAL A 1 161 ? 14.349 3.484 -2.818 1.00 97.06 161 VAL A O 1
ATOM 1268 N N . ALA A 1 162 ? 14.554 5.489 -3.817 1.00 94.88 162 ALA A N 1
ATOM 1269 C CA . ALA A 1 162 ? 15.962 5.671 -3.466 1.00 94.88 162 ALA A CA 1
ATOM 1270 C C . ALA A 1 162 ? 16.217 5.516 -1.957 1.00 94.88 162 ALA A C 1
ATOM 1272 O O . ALA A 1 162 ? 17.187 4.868 -1.561 1.00 94.88 162 ALA A O 1
ATOM 1273 N N . HIS A 1 163 ? 15.329 6.050 -1.116 1.00 93.94 163 HIS A N 1
ATOM 1274 C CA . HIS A 1 163 ? 15.430 5.894 0.329 1.00 93.94 163 HIS A CA 1
ATOM 1275 C C . HIS A 1 163 ? 15.203 4.441 0.767 1.00 93.94 163 HIS A C 1
ATOM 1277 O O . HIS A 1 163 ? 16.055 3.858 1.443 1.00 93.94 163 HIS A O 1
ATOM 1283 N N . LEU A 1 164 ? 14.090 3.822 0.359 1.00 94.62 164 LEU A N 1
ATOM 1284 C CA . LEU A 1 164 ? 13.724 2.467 0.784 1.00 94.62 164 LEU A CA 1
ATOM 1285 C C . LEU A 1 164 ? 14.742 1.410 0.339 1.00 94.62 164 LEU A C 1
ATOM 1287 O O . LEU A 1 164 ? 15.021 0.475 1.086 1.00 94.62 164 LEU A O 1
ATOM 1291 N N . VAL A 1 165 ? 15.340 1.571 -0.844 1.00 94.38 165 VAL A N 1
ATOM 1292 C CA . VAL A 1 165 ? 16.370 0.655 -1.360 1.00 94.38 165 VAL A CA 1
ATOM 1293 C C . VAL A 1 165 ? 17.773 0.955 -0.830 1.00 94.38 165 VAL A C 1
ATOM 1295 O O . VAL A 1 165 ? 18.706 0.233 -1.159 1.00 94.38 165 VAL A O 1
ATOM 1298 N N . SER A 1 166 ? 17.966 2.007 -0.037 1.00 89.12 166 SER A N 1
ATOM 1299 C CA . SER A 1 166 ? 19.261 2.302 0.598 1.00 89.12 166 SER A CA 1
ATOM 1300 C C . SER A 1 166 ? 19.400 1.715 2.006 1.00 89.12 166 SER A C 1
ATOM 1302 O O . SER A 1 166 ? 20.518 1.620 2.515 1.00 89.12 166 SER A O 1
ATOM 1304 N N . ARG A 1 167 ? 18.277 1.316 2.615 1.00 77.38 167 ARG A N 1
ATOM 1305 C CA . ARG A 1 167 ? 18.211 0.667 3.931 1.00 77.38 167 ARG A CA 1
ATOM 1306 C C . ARG A 1 167 ? 18.485 -0.834 3.828 1.00 77.38 167 ARG A C 1
ATOM 1308 O O . ARG A 1 167 ? 18.921 -1.384 4.859 1.00 77.38 167 ARG A O 1
#

Organism: NCBI:txid94627

Secondary structure (DSSP, 8-state):
-HHHHHHHHTT----TTGGG--SHHHHHHHHHTTSS-----GGGHHHHHHHHTT--------EEEETT-TT-EE--TTS--EE-S--EEEE-HHHHHHHHHHHHHHHS---GGGGGGT-SSHHHHHHHHHHHHHHHHHHHHHHHHH----GGGSHHHHHHHHHHTT-

pLDDT: mean 93.63, std 4.31, range [77.38, 98.44]